Protein AF-H6NAE4-F1 (afdb_monomer_lite)

Foldseek 3Di:
DVVVVVVVVCCVVVLVVQLVVQLVVCVPPPDAPDPPDDDDPRSNVNSVVVVVVVVVVVVVVVVVVVVVVVVVVVPDDDD

Structure (mmCIF, N/CA/C/O backbone):
data_AF-H6NAE4-F1
#
_entry.id   AF-H6NAE4-F1
#
loop_
_atom_site.group_PDB
_atom_site.id
_atom_site.type_symbol
_atom_site.label_atom_id
_atom_site.label_alt_id
_atom_site.label_comp_id
_atom_site.label_asym_id
_atom_site.label_entity_id
_atom_site.label_seq_id
_atom_site.pdbx_PDB_ins_code
_atom_site.Cartn_x
_atom_site.Cartn_y
_atom_site.Cartn_z
_atom_site.occupancy
_atom_site.B_iso_or_equiv
_atom_site.auth_seq_id
_atom_site.auth_comp_id
_atom_site.auth_asym_id
_atom_site.auth_atom_id
_atom_site.pdbx_PDB_model_num
ATOM 1 N N . MET A 1 1 ? -2.913 10.202 22.119 1.00 66.56 1 MET A N 1
ATOM 2 C CA . MET A 1 1 ? -1.985 10.688 21.072 1.00 66.56 1 MET A CA 1
ATOM 3 C C . MET A 1 1 ? -0.964 9.644 20.607 1.00 66.56 1 MET A C 1
ATOM 5 O O . MET A 1 1 ? -0.733 9.579 19.409 1.00 66.56 1 MET A O 1
ATOM 9 N N . GLY A 1 2 ? -0.400 8.793 21.481 1.00 86.12 2 GLY A N 1
ATOM 10 C CA . GLY A 1 2 ? 0.647 7.823 21.094 1.00 86.12 2 GLY A CA 1
ATOM 11 C C . GLY A 1 2 ? 0.264 6.817 19.996 1.00 86.12 2 GLY A C 1
ATOM 12 O O . GLY A 1 2 ? 1.027 6.631 19.057 1.00 86.12 2 GLY A O 1
ATOM 13 N N . PHE A 1 3 ? -0.941 6.235 20.041 1.00 88.19 3 PHE A N 1
ATOM 14 C CA . PHE A 1 3 ? -1.394 5.288 19.006 1.00 88.19 3 PHE A CA 1
ATOM 15 C C . PHE A 1 3 ? -1.505 5.909 17.610 1.00 88.19 3 PHE A C 1
ATOM 17 O O . PHE A 1 3 ? -1.089 5.297 16.632 1.00 88.19 3 PHE A O 1
ATOM 24 N N . PHE A 1 4 ? -2.031 7.132 17.514 1.00 86.81 4 PHE A N 1
ATOM 25 C CA . PHE A 1 4 ? -2.137 7.835 16.234 1.00 86.81 4 PHE A CA 1
ATOM 26 C C . PHE A 1 4 ? -0.758 8.156 15.656 1.00 86.81 4 PHE A C 1
ATOM 28 O O . PHE A 1 4 ? -0.537 7.938 14.471 1.00 86.81 4 PHE A O 1
ATOM 35 N N . GLN A 1 5 ? 0.188 8.605 16.485 1.00 90.75 5 GLN A N 1
ATOM 36 C CA . GLN A 1 5 ? 1.555 8.843 16.021 1.00 90.75 5 GLN A CA 1
ATOM 37 C C . GLN A 1 5 ? 2.275 7.554 15.612 1.00 90.75 5 GLN A C 1
ATOM 39 O O . GLN A 1 5 ? 2.945 7.545 14.584 1.00 90.75 5 GLN A O 1
ATOM 44 N N . GLY A 1 6 ? 2.085 6.456 16.349 1.00 90.44 6 GLY A N 1
ATOM 45 C CA . GLY A 1 6 ? 2.628 5.149 15.976 1.00 90.44 6 GLY A CA 1
ATOM 46 C C . GLY A 1 6 ? 2.072 4.636 14.645 1.00 90.44 6 GLY A C 1
ATOM 47 O O . GLY A 1 6 ? 2.835 4.174 13.802 1.00 90.44 6 GLY A O 1
ATOM 48 N N . ALA A 1 7 ? 0.764 4.782 14.413 1.00 89.94 7 ALA A N 1
ATOM 49 C CA . ALA A 1 7 ? 0.134 4.399 13.150 1.00 89.94 7 ALA A CA 1
ATOM 50 C C . ALA A 1 7 ? 0.619 5.255 11.967 1.00 89.94 7 ALA A C 1
ATOM 52 O O . ALA A 1 7 ? 0.880 4.718 10.893 1.00 89.94 7 ALA A O 1
ATOM 53 N N . LEU A 1 8 ? 0.784 6.568 12.163 1.00 88.38 8 LEU A N 1
ATOM 54 C CA . LEU A 1 8 ? 1.329 7.464 11.137 1.00 88.38 8 LEU A CA 1
ATOM 55 C C . LEU A 1 8 ? 2.799 7.152 10.830 1.00 88.38 8 LEU A C 1
ATOM 57 O O . LEU A 1 8 ? 3.175 7.115 9.662 1.00 88.38 8 LEU A O 1
ATOM 61 N N . TYR A 1 9 ? 3.614 6.880 11.854 1.00 91.44 9 TYR A N 1
ATOM 62 C CA . TYR A 1 9 ? 5.011 6.478 11.687 1.00 91.44 9 TYR A CA 1
ATOM 63 C C . TYR A 1 9 ? 5.134 5.152 10.926 1.00 91.44 9 TYR A C 1
ATOM 65 O O . TYR A 1 9 ? 5.893 5.059 9.961 1.00 91.44 9 TYR A O 1
ATOM 73 N N . LEU A 1 10 ? 4.335 4.151 11.311 1.00 90.38 10 LEU A N 1
ATOM 74 C CA . LEU A 1 10 ? 4.275 2.864 10.623 1.00 90.38 10 LEU A CA 1
ATOM 75 C C . LEU A 1 10 ? 3.842 3.043 9.163 1.00 90.38 10 LEU A C 1
ATOM 77 O O . LEU A 1 10 ? 4.493 2.522 8.265 1.00 90.38 10 LEU A O 1
ATOM 81 N N . GLY A 1 11 ? 2.792 3.830 8.918 1.00 88.38 11 GLY A N 1
ATOM 82 C CA . GLY A 1 11 ? 2.319 4.134 7.569 1.00 88.38 11 GLY A CA 1
ATOM 83 C C . GLY A 1 11 ? 3.377 4.826 6.708 1.00 88.38 11 GLY A C 1
ATOM 84 O O . GLY A 1 11 ? 3.566 4.443 5.555 1.00 88.38 11 GLY A O 1
ATOM 85 N N . ALA A 1 12 ? 4.108 5.794 7.267 1.00 89.12 12 ALA A N 1
ATOM 86 C CA . ALA A 1 12 ? 5.176 6.496 6.559 1.00 89.12 12 ALA A CA 1
ATOM 87 C C . ALA A 1 12 ? 6.337 5.556 6.190 1.00 89.12 12 ALA A C 1
ATOM 89 O O . ALA A 1 12 ? 6.789 5.559 5.044 1.00 89.12 12 ALA A O 1
ATOM 90 N N . GLY A 1 13 ? 6.780 4.715 7.132 1.00 89.44 13 GLY A N 1
ATOM 91 C CA . GLY A 1 13 ? 7.848 3.742 6.898 1.00 89.44 13 GLY A CA 1
ATOM 92 C C . GLY A 1 13 ? 7.444 2.663 5.892 1.00 89.44 13 GLY A C 1
ATOM 93 O O . GLY A 1 13 ? 8.095 2.492 4.863 1.00 89.44 13 GLY A O 1
ATOM 94 N N . THR A 1 14 ? 6.330 1.971 6.146 1.00 89.75 14 THR A N 1
ATOM 95 C CA . THR A 1 14 ? 5.832 0.896 5.277 1.00 89.75 14 THR A CA 1
ATOM 96 C C . THR A 1 14 ? 5.483 1.408 3.879 1.00 89.75 14 THR A C 1
ATOM 98 O O . THR A 1 14 ? 5.807 0.743 2.896 1.00 89.75 14 THR A O 1
ATOM 101 N N . GLY A 1 15 ? 4.888 2.601 3.767 1.00 86.94 15 GLY A N 1
ATOM 102 C CA . GLY A 1 15 ? 4.574 3.228 2.483 1.00 86.94 15 GLY A CA 1
ATOM 103 C C . GLY A 1 15 ? 5.821 3.514 1.643 1.00 86.94 15 GLY A C 1
ATOM 104 O O . GLY A 1 15 ? 5.871 3.128 0.475 1.00 86.94 15 GLY A O 1
ATOM 105 N N . ALA A 1 16 ? 6.855 4.116 2.241 1.00 88.81 16 ALA A N 1
ATOM 106 C CA . ALA A 1 16 ? 8.117 4.384 1.550 1.00 88.81 16 ALA A CA 1
ATOM 107 C C . ALA A 1 16 ? 8.830 3.091 1.114 1.00 88.81 16 ALA A C 1
ATOM 109 O O . ALA A 1 16 ? 9.317 3.007 -0.015 1.00 88.81 16 ALA A O 1
ATOM 110 N N . SER A 1 17 ? 8.853 2.062 1.971 1.00 90.31 17 SER A N 1
ATOM 111 C CA . SER A 1 17 ? 9.453 0.762 1.640 1.00 90.31 17 SER A CA 1
ATOM 112 C C . SER A 1 17 ? 8.716 0.044 0.509 1.00 90.31 17 SER A C 1
ATOM 114 O O . SER A 1 17 ? 9.368 -0.482 -0.389 1.00 90.31 17 SER A O 1
ATOM 116 N N . LEU A 1 18 ? 7.377 0.050 0.515 1.00 88.50 18 LEU A N 1
ATOM 117 C CA . LEU A 1 18 ? 6.569 -0.535 -0.559 1.00 88.50 18 LEU A CA 1
ATOM 118 C C . LEU A 1 18 ? 6.850 0.152 -1.896 1.00 88.50 18 LEU A C 1
ATOM 120 O O . LEU A 1 18 ? 7.172 -0.526 -2.867 1.00 88.50 18 LEU A O 1
ATOM 124 N N . ILE A 1 19 ? 6.790 1.486 -1.943 1.00 87.69 19 ILE A N 1
ATOM 125 C CA . ILE A 1 19 ? 7.053 2.244 -3.175 1.00 87.69 19 ILE A CA 1
ATOM 126 C C . ILE A 1 19 ? 8.471 1.961 -3.689 1.00 87.69 19 ILE A C 1
ATOM 128 O O . ILE A 1 19 ? 8.646 1.692 -4.875 1.00 87.69 19 ILE A O 1
ATOM 132 N N . GLY A 1 20 ? 9.476 1.957 -2.809 1.00 87.44 20 GLY A N 1
ATOM 133 C CA . GLY A 1 20 ? 10.859 1.648 -3.181 1.00 87.44 20 GLY A CA 1
ATOM 134 C C . GLY A 1 20 ? 11.038 0.222 -3.713 1.00 87.44 20 GLY A C 1
ATOM 135 O O . GLY A 1 20 ? 11.699 0.028 -4.732 1.00 87.44 20 GLY A O 1
ATOM 136 N N . ALA A 1 21 ?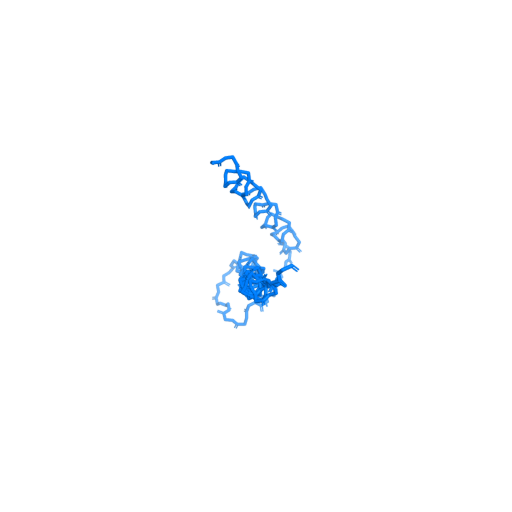 10.414 -0.767 -3.069 1.00 89.44 21 ALA A N 1
ATOM 137 C CA . ALA A 1 21 ? 10.460 -2.161 -3.502 1.00 89.44 21 ALA A CA 1
ATOM 138 C C . ALA A 1 21 ? 9.795 -2.361 -4.872 1.00 89.44 21 ALA A C 1
ATOM 140 O O . ALA A 1 21 ? 10.363 -3.035 -5.728 1.00 89.44 21 ALA A O 1
ATOM 141 N N . PHE A 1 22 ? 8.635 -1.740 -5.113 1.00 83.25 22 PHE A N 1
ATOM 142 C CA . PHE A 1 22 ? 7.948 -1.815 -6.407 1.00 83.25 22 PHE A CA 1
ATOM 143 C C . PHE A 1 22 ? 8.705 -1.083 -7.515 1.00 83.25 22 PHE A C 1
ATOM 145 O O . PHE A 1 22 ? 8.844 -1.626 -8.611 1.00 83.25 22 PHE A O 1
ATOM 152 N N . LEU A 1 23 ? 9.264 0.094 -7.224 1.00 84.50 23 LEU A N 1
ATOM 153 C CA . LEU A 1 23 ? 10.093 0.825 -8.178 1.00 84.50 23 LEU A CA 1
ATOM 154 C C . LEU A 1 23 ? 11.358 0.035 -8.545 1.00 84.50 23 LEU A C 1
ATOM 156 O O . LEU A 1 23 ? 11.773 0.044 -9.701 1.00 84.50 23 LEU A O 1
ATOM 160 N N . HIS A 1 24 ? 11.950 -0.677 -7.582 1.00 85.75 24 HIS A N 1
ATOM 161 C CA . HIS A 1 24 ? 13.082 -1.565 -7.836 1.00 85.75 24 HIS A CA 1
ATOM 162 C C . HIS A 1 24 ? 12.673 -2.798 -8.651 1.00 85.75 24 HIS A C 1
ATOM 164 O O . HIS A 1 24 ? 13.325 -3.119 -9.639 1.00 85.75 24 HIS A O 1
ATOM 170 N N . ALA A 1 25 ? 11.565 -3.451 -8.291 1.00 83.50 25 ALA A N 1
ATOM 171 C CA . ALA A 1 25 ? 11.060 -4.634 -8.988 1.00 83.50 25 ALA A CA 1
ATOM 172 C C . ALA A 1 25 ? 10.657 -4.349 -10.442 1.00 83.50 25 ALA A C 1
ATOM 174 O O . ALA A 1 25 ? 10.766 -5.227 -11.296 1.00 83.50 25 ALA A O 1
ATOM 175 N N . ARG A 1 26 ? 10.206 -3.124 -10.734 1.00 79.44 26 ARG A N 1
ATOM 176 C CA . ARG A 1 26 ? 9.882 -2.674 -12.092 1.00 79.44 26 ARG A CA 1
ATOM 177 C C . ARG A 1 26 ? 10.972 -1.856 -12.763 1.00 79.44 26 ARG A C 1
ATOM 179 O O . ARG A 1 26 ? 10.725 -1.344 -13.839 1.00 79.44 26 ARG A O 1
ATOM 186 N N . ARG A 1 27 ? 12.181 -1.760 -12.207 1.00 76.12 27 ARG A N 1
ATOM 187 C CA . ARG A 1 27 ? 13.242 -0.904 -12.762 1.00 76.12 27 ARG A CA 1
ATOM 188 C C . ARG A 1 27 ? 13.468 -1.103 -14.270 1.00 76.12 27 ARG A C 1
ATOM 190 O O . ARG A 1 27 ? 13.634 -0.110 -14.970 1.00 76.12 27 ARG A O 1
ATOM 197 N N . ASP A 1 28 ? 13.392 -2.345 -14.746 1.00 75.00 28 ASP A N 1
ATOM 198 C CA . ASP A 1 28 ? 13.643 -2.718 -16.146 1.00 75.00 28 ASP A CA 1
ATOM 199 C C . ASP A 1 28 ? 12.358 -3.050 -16.938 1.00 75.00 28 ASP A C 1
ATOM 201 O O . ASP A 1 28 ? 12.408 -3.668 -18.005 1.00 75.00 28 ASP A O 1
ATOM 205 N N . ALA A 1 29 ? 11.177 -2.694 -16.422 1.00 69.88 29 ALA A N 1
ATOM 206 C CA . ALA A 1 29 ? 9.915 -3.011 -17.078 1.00 69.88 29 ALA A CA 1
ATOM 207 C C . ALA A 1 29 ? 9.660 -2.094 -18.287 1.00 69.88 29 ALA A C 1
ATOM 209 O O . ALA A 1 29 ? 9.508 -0.885 -18.152 1.00 69.88 29 ALA A O 1
ATOM 210 N N . ASN A 1 30 ? 9.546 -2.695 -19.475 1.00 65.88 30 ASN A N 1
ATOM 211 C CA . ASN A 1 30 ? 9.269 -1.980 -20.730 1.00 65.88 30 ASN A CA 1
ATOM 212 C C . ASN A 1 30 ? 7.768 -1.863 -21.062 1.00 65.88 30 ASN A C 1
ATOM 214 O O . ASN A 1 30 ? 7.398 -1.142 -21.983 1.00 65.88 30 ASN A O 1
ATOM 218 N N . PHE A 1 31 ? 6.898 -2.574 -20.334 1.00 70.12 31 PHE A N 1
ATOM 219 C CA . PHE A 1 31 ? 5.454 -2.620 -20.594 1.00 70.12 31 PHE A CA 1
ATOM 220 C C . PHE A 1 31 ? 4.653 -2.118 -19.386 1.00 70.12 31 PHE A C 1
ATOM 222 O O . PHE A 1 31 ? 4.849 -2.658 -18.290 1.00 70.12 31 PHE A O 1
ATOM 229 N N . PRO A 1 32 ? 3.733 -1.151 -19.555 1.00 70.81 32 PRO A N 1
ATOM 230 C CA . PRO A 1 32 ? 2.900 -0.647 -18.464 1.00 70.81 32 PRO A CA 1
ATOM 231 C C . PRO A 1 32 ? 1.861 -1.671 -18.001 1.00 70.81 32 PRO A C 1
ATOM 233 O O . PRO A 1 32 ? 1.272 -2.374 -18.819 1.00 70.81 32 PRO A O 1
ATOM 236 N N . LEU A 1 33 ? 1.613 -1.750 -16.686 1.00 72.25 33 LEU A N 1
ATOM 237 C CA . LEU A 1 33 ? 0.449 -2.484 -16.155 1.00 72.25 33 LEU A CA 1
ATOM 238 C C . LEU A 1 33 ? -0.819 -1.660 -16.270 1.00 72.25 33 LEU A C 1
ATOM 240 O O . LEU A 1 33 ? -1.900 -2.219 -16.424 1.00 72.25 33 LEU A O 1
ATOM 244 N N . ASN A 1 34 ? -0.692 -0.341 -16.150 1.00 65.06 34 ASN A N 1
ATOM 245 C CA . ASN A 1 34 ? -1.825 0.554 -16.250 1.00 65.06 34 ASN A CA 1
ATOM 246 C C . ASN A 1 34 ? -2.281 0.693 -17.722 1.00 65.06 34 ASN A C 1
ATOM 248 O O . ASN A 1 34 ? -1.547 1.280 -18.520 1.00 65.06 34 ASN A O 1
ATOM 252 N N . PRO A 1 35 ? -3.494 0.235 -18.096 1.00 64.38 35 PRO A N 1
ATOM 253 C CA . PRO A 1 35 ? -3.980 0.291 -19.481 1.00 64.38 35 PRO A CA 1
ATOM 254 C C . PRO A 1 35 ? -4.211 1.720 -19.994 1.00 64.38 35 PRO A C 1
ATOM 256 O O . PRO A 1 35 ? -4.303 1.941 -21.194 1.00 64.38 35 PRO A O 1
ATOM 259 N N . MET A 1 36 ? -4.318 2.689 -19.078 1.00 64.50 36 MET A N 1
ATOM 260 C CA . MET A 1 36 ? -4.520 4.114 -19.365 1.00 64.50 36 MET A CA 1
ATOM 261 C C . MET A 1 36 ? -3.200 4.904 -19.422 1.00 64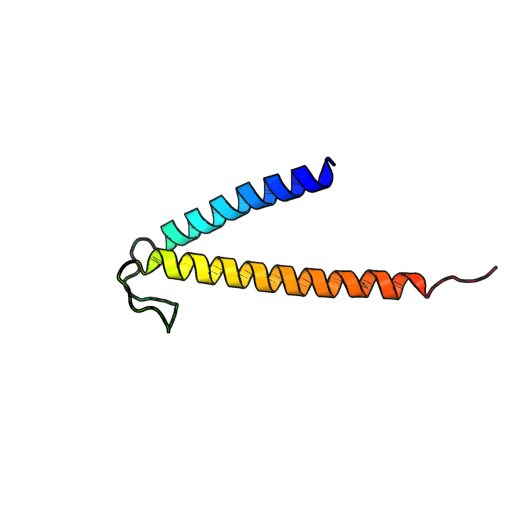.50 36 MET A C 1
ATOM 263 O O . MET A 1 36 ? -3.214 6.133 -19.350 1.00 64.50 36 MET A O 1
ATOM 267 N N . TYR A 1 37 ? -2.051 4.223 -19.465 1.00 60.16 37 TYR A N 1
ATOM 268 C CA . TYR A 1 37 ? -0.751 4.883 -19.433 1.00 60.16 37 TYR A CA 1
ATOM 269 C C . TYR A 1 37 ? -0.294 5.339 -20.824 1.00 60.16 37 TYR A C 1
ATOM 271 O O . TYR A 1 37 ? -0.075 4.513 -21.704 1.00 60.16 37 TYR A O 1
ATOM 279 N N . SER A 1 38 ? -0.106 6.653 -20.992 1.00 61.41 38 SER A N 1
ATOM 280 C CA . SER A 1 38 ? 0.295 7.283 -22.266 1.00 61.41 38 SER A CA 1
ATOM 281 C C . SER A 1 38 ? 1.628 8.047 -22.204 1.00 61.41 38 SER A C 1
ATOM 283 O O . SER A 1 38 ? 1.919 8.819 -23.113 1.00 61.41 38 SER A O 1
ATOM 285 N N . LEU A 1 39 ? 2.416 7.900 -21.130 1.00 64.12 39 LEU A N 1
ATOM 286 C CA . LEU A 1 39 ? 3.676 8.637 -20.919 1.00 64.12 39 LEU A CA 1
ATOM 287 C C . LEU A 1 39 ? 4.898 7.693 -20.869 1.00 64.12 39 LEU A C 1
ATOM 289 O O . LEU A 1 39 ? 4.760 6.498 -21.088 1.00 64.12 39 LEU A O 1
ATOM 293 N N . ASP A 1 40 ? 6.094 8.231 -20.601 1.00 62.97 40 ASP A N 1
ATOM 294 C CA . ASP A 1 40 ? 7.384 7.508 -20.694 1.00 62.97 40 ASP A CA 1
ATOM 295 C C . ASP A 1 40 ? 7.881 6.905 -19.350 1.00 62.97 40 ASP A C 1
ATOM 297 O O . ASP A 1 40 ? 8.707 6.002 -19.296 1.00 62.97 40 ASP A O 1
ATOM 301 N N . ALA A 1 41 ? 7.339 7.356 -18.216 1.00 64.62 41 ALA A N 1
ATOM 302 C CA . ALA A 1 41 ? 7.680 6.918 -16.851 1.00 64.62 41 ALA A CA 1
ATOM 303 C C . ALA A 1 41 ? 6.830 5.725 -16.337 1.00 64.62 41 ALA A C 1
ATOM 305 O O . ALA A 1 41 ? 6.146 5.819 -15.307 1.00 64.62 41 ALA A O 1
ATOM 306 N N . VAL A 1 42 ? 6.875 4.602 -17.059 1.00 70.06 42 VAL A N 1
ATOM 307 C CA . VAL A 1 42 ? 6.067 3.384 -16.824 1.00 70.06 42 VAL A CA 1
ATOM 308 C C . VAL A 1 42 ? 6.102 2.910 -15.361 1.00 70.06 42 VAL A C 1
ATOM 310 O O . VAL A 1 42 ? 5.068 2.665 -14.736 1.00 70.06 42 VAL A O 1
ATOM 313 N N . ASN A 1 43 ? 7.294 2.880 -14.767 1.00 72.69 43 ASN A N 1
ATOM 314 C CA . ASN A 1 43 ? 7.535 2.301 -13.440 1.00 72.69 43 ASN A CA 1
ATOM 315 C C . ASN A 1 43 ? 6.890 3.094 -12.297 1.00 72.69 43 ASN A C 1
ATOM 317 O O . ASN A 1 43 ? 6.482 2.526 -11.279 1.00 72.69 43 ASN A O 1
ATOM 321 N N . TYR A 1 44 ? 6.786 4.415 -12.464 1.00 74.69 44 TYR A N 1
ATOM 322 C CA . TYR A 1 44 ? 6.154 5.281 -11.477 1.00 74.69 44 TYR A CA 1
ATOM 323 C C . TYR A 1 44 ? 4.643 5.046 -11.485 1.00 74.69 44 TYR A C 1
ATOM 325 O O . TYR A 1 44 ? 4.071 4.748 -10.441 1.00 74.69 44 TYR A O 1
ATOM 333 N N . SER A 1 45 ? 4.007 5.062 -12.663 1.00 76.75 45 SER A N 1
ATOM 334 C CA . SER A 1 45 ? 2.561 4.824 -12.788 1.00 76.75 45 SER A CA 1
ATOM 335 C C . SER A 1 45 ? 2.131 3.489 -12.180 1.00 76.75 45 SER A C 1
ATOM 337 O O . SER A 1 45 ? 1.126 3.434 -11.472 1.00 76.75 45 SER A O 1
ATOM 339 N N . ASP A 1 46 ? 2.895 2.423 -12.416 1.00 79.81 46 ASP A N 1
ATOM 340 C CA . ASP A 1 46 ? 2.564 1.101 -11.883 1.00 79.81 46 ASP A CA 1
ATOM 341 C C . ASP A 1 46 ? 2.700 1.043 -10.358 1.00 79.81 46 ASP A C 1
ATOM 343 O O . ASP A 1 46 ? 1.862 0.449 -9.679 1.00 79.81 46 ASP A O 1
ATOM 347 N N . SER A 1 47 ? 3.705 1.723 -9.801 1.00 81.50 47 SER A N 1
ATOM 348 C CA . SER A 1 47 ? 3.896 1.811 -8.350 1.00 81.50 47 SER A CA 1
ATOM 349 C C . SER A 1 47 ? 2.715 2.515 -7.665 1.00 81.50 47 SER A C 1
ATOM 351 O O . SER A 1 47 ? 2.223 2.036 -6.642 1.00 81.50 47 SER A O 1
ATOM 353 N N . PHE A 1 48 ? 2.193 3.605 -8.242 1.00 82.88 48 PHE A N 1
ATOM 354 C CA . PHE A 1 48 ? 1.000 4.287 -7.708 1.00 82.88 48 PHE A CA 1
ATOM 355 C C . PHE A 1 48 ? -0.265 3.446 -7.826 1.00 82.88 48 PHE A C 1
ATOM 357 O O . PHE A 1 48 ? -1.101 3.465 -6.918 1.00 82.88 48 PHE A O 1
ATOM 364 N N . LEU A 1 49 ? -0.405 2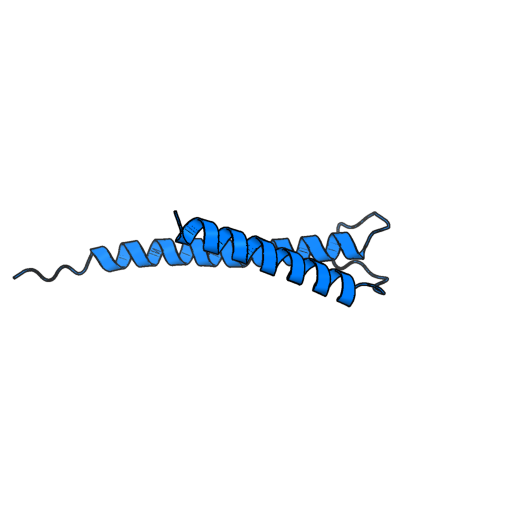.689 -8.914 1.00 83.75 49 LEU A N 1
ATOM 365 C CA . LEU A 1 49 ? -1.537 1.792 -9.108 1.00 83.75 49 LEU A CA 1
ATOM 366 C C . LEU A 1 49 ? -1.557 0.703 -8.027 1.00 83.75 49 LEU A C 1
ATOM 368 O O . LEU A 1 49 ? -2.589 0.473 -7.398 1.00 83.75 49 LEU A O 1
ATOM 372 N N . VAL A 1 50 ? -0.401 0.107 -7.732 1.00 86.19 50 VAL A N 1
ATOM 373 C CA . VAL A 1 50 ? -0.257 -0.887 -6.661 1.00 86.19 50 VAL A CA 1
ATOM 374 C C . VAL A 1 50 ? -0.588 -0.301 -5.286 1.00 86.19 50 VAL A C 1
ATOM 376 O O . VAL A 1 50 ? -1.357 -0.901 -4.531 1.00 86.19 50 VAL A O 1
ATOM 379 N N . VAL A 1 51 ? -0.051 0.877 -4.952 1.00 86.94 51 VAL A N 1
ATOM 380 C CA . VAL A 1 51 ? -0.348 1.542 -3.669 1.00 86.94 51 VAL A CA 1
ATOM 381 C C . VAL A 1 51 ? -1.839 1.858 -3.553 1.00 86.94 51 VAL A C 1
ATOM 383 O O . VAL A 1 51 ? -2.434 1.654 -2.496 1.00 86.94 51 VAL A O 1
ATOM 386 N N . THR A 1 52 ? -2.471 2.285 -4.645 1.00 87.69 52 THR A N 1
ATOM 387 C CA . THR A 1 52 ? -3.915 2.550 -4.685 1.00 87.69 52 THR A CA 1
ATOM 388 C C . THR A 1 52 ? -4.726 1.289 -4.389 1.00 87.69 52 THR A C 1
ATOM 390 O O . THR A 1 52 ? -5.639 1.332 -3.565 1.00 87.69 52 THR A O 1
ATOM 393 N N . ILE A 1 53 ? -4.365 0.146 -4.984 1.00 87.69 53 ILE A N 1
ATOM 394 C CA . ILE A 1 53 ? -5.010 -1.144 -4.694 1.00 87.69 53 ILE A CA 1
ATOM 395 C C . ILE A 1 53 ? -4.867 -1.499 -3.208 1.00 87.69 53 ILE A C 1
ATOM 397 O O . ILE A 1 53 ? -5.851 -1.878 -2.572 1.00 87.69 53 ILE A O 1
ATOM 401 N N . ALA A 1 54 ? -3.677 -1.325 -2.627 1.00 88.88 54 ALA A N 1
ATOM 402 C CA . ALA A 1 54 ? -3.453 -1.581 -1.204 1.00 88.88 54 ALA A CA 1
ATOM 403 C C . ALA A 1 54 ? -4.336 -0.692 -0.306 1.00 88.88 54 ALA A C 1
ATOM 405 O O . ALA A 1 54 ? -4.922 -1.179 0.664 1.00 88.88 54 ALA A O 1
ATOM 406 N N . VAL A 1 55 ? -4.495 0.590 -0.654 1.00 89.88 55 VAL A N 1
ATOM 407 C CA . VAL A 1 55 ? -5.388 1.521 0.056 1.00 89.88 55 VAL A CA 1
ATOM 408 C C . VAL A 1 55 ? -6.852 1.098 -0.063 1.00 89.88 55 VAL A C 1
ATOM 410 O O . VAL A 1 55 ? -7.569 1.137 0.935 1.00 89.88 55 VAL A O 1
ATOM 413 N N . ILE A 1 56 ? -7.304 0.650 -1.238 1.00 92.19 56 ILE A N 1
ATOM 414 C CA . ILE A 1 56 ? -8.674 0.14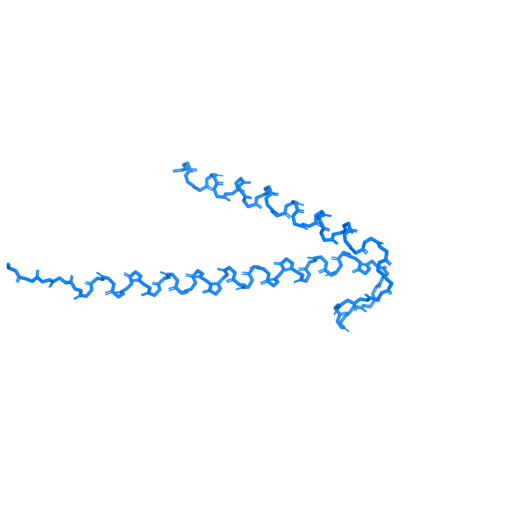7 -1.429 1.00 92.19 56 ILE A CA 1
ATOM 415 C C . ILE A 1 56 ? -8.930 -1.071 -0.531 1.00 92.19 56 ILE A C 1
ATOM 417 O O . ILE A 1 56 ? -9.956 -1.123 0.146 1.00 92.19 56 ILE A O 1
ATOM 421 N N . ILE A 1 57 ? -7.989 -2.017 -0.458 1.00 90.56 57 ILE A N 1
ATOM 422 C CA . ILE A 1 57 ? -8.098 -3.188 0.428 1.00 90.56 57 ILE A CA 1
ATOM 423 C C . ILE A 1 57 ? -8.178 -2.749 1.896 1.00 90.56 57 ILE A C 1
ATOM 425 O O . ILE A 1 57 ? -9.057 -3.203 2.633 1.00 90.56 57 ILE A O 1
ATOM 429 N N . ALA A 1 58 ? -7.309 -1.827 2.319 1.00 89.00 58 ALA A N 1
ATOM 430 C CA . ALA A 1 58 ? -7.326 -1.285 3.677 1.00 89.00 58 ALA A CA 1
ATOM 431 C C . ALA A 1 58 ? -8.643 -0.552 3.995 1.00 89.00 58 ALA A C 1
ATOM 433 O O . ALA A 1 58 ? -9.171 -0.667 5.104 1.00 89.00 58 ALA A O 1
ATOM 434 N N . LEU A 1 59 ? -9.210 0.162 3.020 1.00 89.62 59 LEU A N 1
ATOM 435 C CA . LEU A 1 59 ? -10.494 0.845 3.152 1.00 89.62 59 LEU A CA 1
ATOM 436 C C . LEU A 1 59 ? -11.643 -0.154 3.332 1.00 89.62 59 LEU A C 1
ATOM 438 O O . LEU A 1 59 ? -12.455 0.016 4.240 1.00 89.62 59 LEU A O 1
ATOM 442 N N . ILE A 1 60 ? -11.685 -1.216 2.522 1.00 91.88 60 ILE A N 1
ATOM 443 C CA . ILE A 1 60 ? -12.679 -2.292 2.650 1.00 91.88 60 ILE A CA 1
ATOM 444 C C . ILE A 1 60 ? -12.580 -2.943 4.036 1.00 91.88 60 ILE A C 1
ATOM 446 O O . ILE A 1 60 ? -13.595 -3.094 4.718 1.00 91.88 60 ILE A O 1
ATOM 450 N N . ALA A 1 61 ? -11.364 -3.261 4.493 1.00 90.00 61 ALA A N 1
ATOM 451 C CA . ALA A 1 61 ? -11.134 -3.822 5.824 1.00 90.00 61 ALA A CA 1
ATOM 452 C C . ALA A 1 61 ? -11.617 -2.878 6.942 1.00 90.00 61 ALA A C 1
ATOM 454 O O . ALA A 1 61 ? -12.265 -3.315 7.894 1.00 90.00 61 ALA A O 1
ATOM 455 N N . SER A 1 62 ? -11.369 -1.574 6.802 1.00 88.56 62 SER A N 1
ATOM 456 C CA . SER A 1 62 ? -11.827 -0.549 7.748 1.00 88.56 62 SER A CA 1
ATOM 457 C C . SER A 1 62 ? -13.358 -0.460 7.820 1.00 88.56 6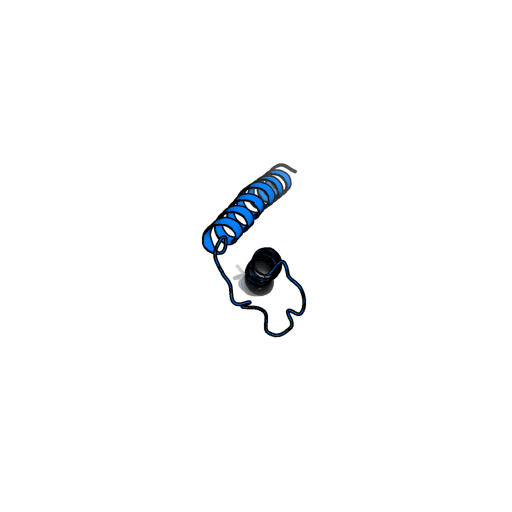2 SER A C 1
ATOM 459 O O . SER A 1 62 ? -13.933 -0.402 8.911 1.00 88.56 62 SER A O 1
ATOM 461 N N . ILE A 1 63 ? -14.039 -0.523 6.669 1.00 90.25 63 ILE A N 1
ATOM 462 C CA . ILE A 1 63 ? -15.508 -0.562 6.605 1.00 90.25 63 ILE A CA 1
ATOM 463 C C . ILE A 1 63 ? -16.042 -1.827 7.291 1.00 90.25 63 ILE A C 1
ATOM 465 O O . ILE A 1 63 ? -16.982 -1.735 8.083 1.00 90.25 63 ILE A O 1
ATOM 469 N N . GLY A 1 64 ? -15.423 -2.986 7.048 1.00 83.44 64 GLY A N 1
ATOM 470 C CA . GLY A 1 64 ? -15.778 -4.245 7.710 1.00 83.44 64 GLY A CA 1
ATOM 471 C C . GLY A 1 64 ? -15.651 -4.165 9.234 1.00 83.44 64 GLY A C 1
ATOM 472 O O . GLY A 1 64 ? -16.570 -4.548 9.959 1.00 83.44 64 GLY A O 1
ATOM 473 N N . LEU A 1 65 ? -14.570 -3.561 9.732 1.00 81.69 65 LEU A N 1
ATOM 474 C CA . LEU A 1 65 ? -14.312 -3.412 11.167 1.00 81.69 65 LEU A CA 1
ATOM 475 C C . LEU A 1 65 ? -15.328 -2.494 11.876 1.00 81.69 65 LEU A C 1
ATOM 477 O O . LEU A 1 65 ? -15.627 -2.669 13.060 1.00 81.69 65 LEU A O 1
ATOM 481 N N . LYS A 1 66 ? -15.901 -1.514 11.164 1.00 74.19 66 LYS A N 1
ATOM 482 C CA . LYS A 1 66 ? -16.977 -0.656 11.692 1.00 74.19 66 LYS A CA 1
ATOM 483 C C . LYS A 1 66 ? -18.277 -1.433 11.944 1.00 74.19 66 LYS A C 1
ATOM 485 O O . LYS A 1 66 ? -19.029 -1.063 12.848 1.00 74.19 66 LYS A O 1
ATOM 490 N N . ASN A 1 67 ? -18.545 -2.489 11.179 1.00 63.59 67 ASN A N 1
ATOM 491 C CA . ASN A 1 67 ? -19.766 -3.285 11.326 1.00 63.59 67 ASN A CA 1
ATOM 492 C C . ASN A 1 67 ? -19.693 -4.240 12.528 1.00 63.59 67 ASN A C 1
ATOM 494 O O . ASN A 1 67 ? -20.699 -4.441 13.207 1.00 63.59 67 ASN A O 1
ATOM 498 N N . ASP A 1 68 ? -18.499 -4.720 12.872 1.00 60.91 68 ASP A N 1
ATOM 499 C CA . ASP A 1 68 ? -18.280 -5.622 14.011 1.00 60.91 68 ASP A CA 1
ATOM 500 C C . ASP A 1 68 ? -18.541 -4.932 15.371 1.00 60.91 68 ASP A C 1
ATOM 502 O O . ASP A 1 68 ? -19.172 -5.479 16.280 1.00 60.91 68 ASP A O 1
ATOM 506 N N . LYS A 1 69 ? -18.197 -3.639 15.482 1.00 57.34 69 LYS A N 1
ATOM 507 C CA . LYS A 1 69 ? -18.510 -2.821 16.673 1.00 57.34 69 LYS A CA 1
ATOM 508 C C . LYS A 1 69 ? -20.008 -2.585 16.909 1.00 57.34 69 LYS A C 1
ATOM 510 O O . LYS A 1 69 ? -20.381 -2.257 18.036 1.00 57.34 69 LYS A O 1
ATOM 515 N N . GLN A 1 70 ? -20.862 -2.713 15.889 1.00 55.91 70 GLN A N 1
ATOM 516 C CA . GLN A 1 70 ? -22.317 -2.583 16.051 1.00 55.91 70 GLN A CA 1
ATOM 517 C C . GLN A 1 70 ? -22.967 -3.899 16.501 1.00 55.91 70 GLN A C 1
ATOM 519 O O . GLN A 1 70 ? -23.860 -3.861 17.345 1.00 55.91 70 GLN A O 1
ATOM 524 N N . GLY A 1 71 ? -22.473 -5.051 16.033 1.00 52.16 71 GLY A N 1
ATOM 525 C CA . GLY A 1 71 ? -22.964 -6.369 16.459 1.00 52.16 71 GLY A CA 1
ATOM 526 C C . GLY A 1 71 ? -22.695 -6.675 17.937 1.00 52.16 71 GLY A C 1
ATOM 527 O O . GLY A 1 71 ? -23.541 -7.248 18.620 1.00 52.16 71 GLY A O 1
ATOM 528 N N . SER A 1 72 ? -21.569 -6.202 18.482 1.00 54.91 72 SER A N 1
ATOM 529 C CA . SER A 1 72 ? -21.193 -6.468 19.879 1.00 54.91 72 SER A CA 1
ATOM 530 C C . SER A 1 72 ? -21.974 -5.656 20.930 1.00 54.91 72 SER A C 1
ATOM 532 O O . SER A 1 72 ? -21.839 -5.937 22.120 1.00 54.91 72 SER A O 1
ATOM 534 N N . ARG A 1 73 ? -22.791 -4.657 20.547 1.00 55.75 73 ARG A N 1
ATOM 535 C CA . ARG A 1 73 ? -23.626 -3.887 21.500 1.00 55.75 73 ARG A CA 1
ATOM 536 C C . ARG A 1 73 ? -25.006 -4.497 21.766 1.00 55.75 73 ARG A C 1
ATOM 538 O O . ARG A 1 73 ? -25.690 -4.020 22.667 1.00 55.75 73 ARG A O 1
ATOM 545 N N . ILE A 1 74 ? -25.423 -5.514 21.008 1.00 59.34 74 ILE A N 1
ATOM 546 C CA . ILE A 1 74 ? -26.788 -6.072 21.094 1.00 59.34 74 ILE A CA 1
ATOM 547 C C . ILE A 1 74 ? -26.871 -7.264 22.065 1.00 59.34 74 ILE A C 1
ATOM 549 O O . ILE A 1 74 ? -27.952 -7.609 22.531 1.00 59.34 74 ILE A O 1
ATOM 553 N N . VAL A 1 75 ? -25.740 -7.834 22.491 1.00 62.56 75 VAL A N 1
ATOM 554 C CA . VAL A 1 75 ? -25.718 -8.881 23.525 1.00 62.56 75 VAL A CA 1
ATOM 555 C C . VAL A 1 75 ? -25.400 -8.259 24.885 1.00 62.56 75 VAL A C 1
ATOM 557 O O . VAL A 1 75 ? -24.284 -8.338 25.391 1.00 62.56 75 VAL A O 1
ATOM 560 N N . LYS A 1 76 ? -26.409 -7.624 25.490 1.00 59.75 76 LYS A N 1
ATOM 561 C CA . LYS A 1 76 ? -2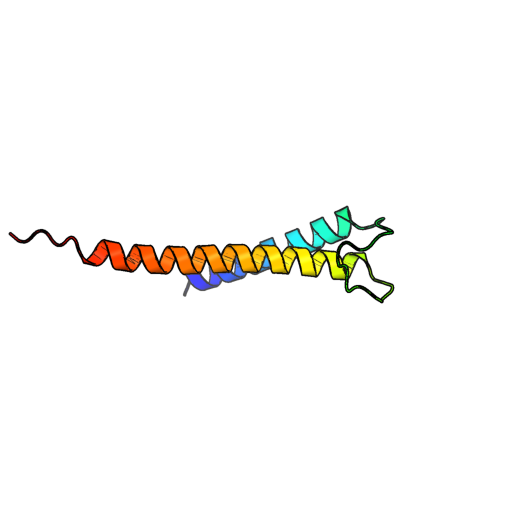6.475 -7.456 26.946 1.00 59.75 76 LYS A CA 1
ATOM 562 C C . LYS A 1 76 ? -27.399 -8.549 27.487 1.00 59.75 76 LYS A C 1
ATOM 564 O O . LYS A 1 76 ? -28.614 -8.394 27.361 1.00 59.75 76 LYS A O 1
ATOM 569 N N . PRO A 1 77 ? -26.888 -9.634 28.093 1.00 57.22 77 PRO A N 1
ATOM 570 C CA . PRO A 1 77 ? -27.728 -10.432 28.958 1.00 57.22 77 PRO A CA 1
ATOM 571 C C . PRO A 1 77 ? -28.011 -9.616 30.223 1.00 57.22 77 PRO A C 1
ATOM 573 O O . PRO A 1 77 ? -27.126 -9.057 30.872 1.00 57.22 77 PRO A O 1
ATOM 576 N N . SER A 1 78 ? -29.306 -9.463 30.456 1.00 64.31 78 SER A N 1
ATOM 577 C CA . SER A 1 78 ? -29.941 -8.854 31.610 1.00 64.31 78 SER A CA 1
ATOM 578 C C . SER A 1 78 ? -29.991 -9.872 32.749 1.00 64.31 78 SER A C 1
ATOM 580 O O . SER A 1 78 ? -30.439 -10.992 32.511 1.00 64.31 78 SER A O 1
ATOM 582 N N . LYS A 1 79 ? -29.639 -9.394 33.949 1.00 52.44 79 LYS A N 1
ATOM 583 C CA . LYS A 1 79 ? -29.720 -10.024 35.280 1.00 52.44 79 LYS A CA 1
ATOM 584 C C . LYS A 1 79 ? -28.683 -11.091 35.612 1.00 52.44 79 LYS A C 1
ATOM 586 O O . LYS A 1 79 ? -28.597 -12.107 34.898 1.00 52.44 79 LYS A O 1
#

pLDDT: mean 77.66, std 12.4, range [52.16, 92.19]

Organism: NCBI:txid1116391

Secondary structure (DSSP, 8-state):
-HHHHHHHHHHHHHHHHHHHHHHHHTTT--S-S-TT--SS-HHHHHHHHHHHHHHHHHHHHHHHHHHHHHHTTS-----

Radius of gyration: 19.33 Å; chains: 1; bounding box: 44×21×58 Å

Sequence (79 aa):
MGFFQGALYLGAGTGASLIGAFLHARRDANFPLNPMYSLDAVNYSDSFLVVTIAVIIALIASIGLKNDKQGSRIVKPSK